Protein AF-A0A924BVQ0-F1 (afdb_monomer_lite)

Secondary structure (DSSP, 8-state):
--PPPSB-TTT--BGGG----SHHHHHHHHHHHHHHHHHHHHHHHHH---HHHHHHHHHHHHHHHHHHHHHHHHHHHHHHHHHHT--------

Structure (mmCIF, N/CA/C/O backbone):
data_AF-A0A924BVQ0-F1
#
_entry.id   AF-A0A924BVQ0-F1
#
loop_
_atom_site.group_PDB
_atom_site.id
_atom_site.type_symbol
_atom_site.label_atom_id
_atom_site.label_alt_id
_atom_site.label_comp_id
_atom_site.label_asym_id
_atom_site.label_entity_id
_atom_site.label_seq_id
_atom_site.pdbx_PDB_ins_code
_atom_site.Cartn_x
_atom_site.Cartn_y
_atom_site.Cartn_z
_atom_site.occupancy
_atom_site.B_iso_or_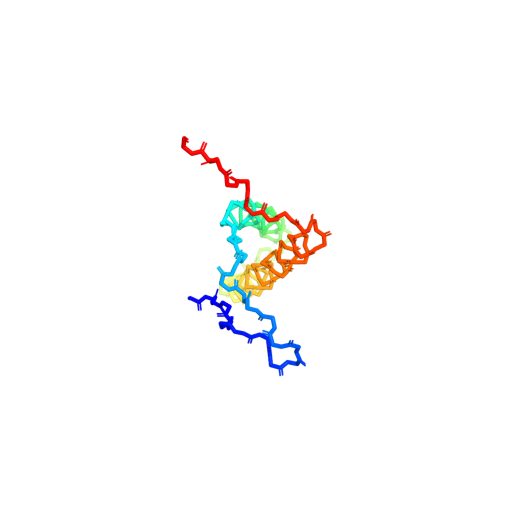equiv
_atom_site.auth_seq_id
_atom_site.auth_comp_id
_atom_site.auth_asym_id
_atom_site.auth_atom_id
_atom_site.pdbx_PDB_model_num
ATOM 1 N N . MET A 1 1 ? -11.180 6.061 0.078 1.00 44.62 1 MET A N 1
ATOM 2 C CA . MET A 1 1 ? -11.938 5.902 1.337 1.00 44.62 1 MET A CA 1
ATOM 3 C C . MET A 1 1 ? -12.083 4.414 1.607 1.00 44.62 1 MET A C 1
ATOM 5 O O . MET A 1 1 ? -12.836 3.754 0.907 1.00 44.62 1 MET A O 1
ATOM 9 N N . ILE A 1 2 ? -11.263 3.864 2.506 1.00 58.22 2 ILE A N 1
ATOM 10 C CA . ILE A 1 2 ? -11.286 2.444 2.889 1.00 58.22 2 ILE A CA 1
ATOM 11 C C . ILE A 1 2 ? -11.783 2.424 4.333 1.00 58.22 2 ILE A C 1
ATOM 13 O O . ILE A 1 2 ? -10.992 2.594 5.268 1.00 58.22 2 ILE A O 1
ATOM 17 N N . ASP A 1 3 ? -13.10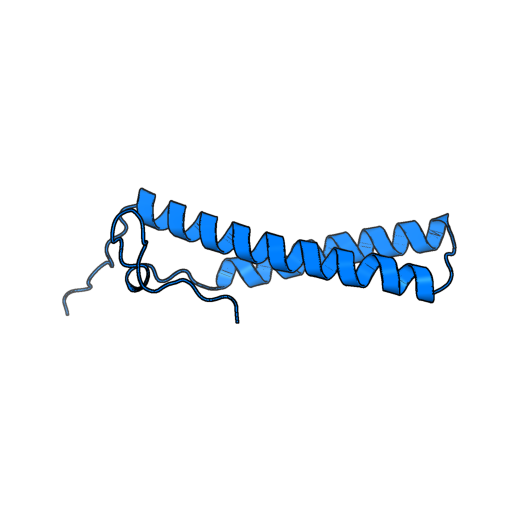0 2.359 4.478 1.00 61.06 3 ASP A N 1
ATOM 18 C CA . ASP A 1 3 ? -13.770 2.432 5.772 1.00 61.06 3 ASP A CA 1
ATOM 19 C C . ASP A 1 3 ? -14.162 1.042 6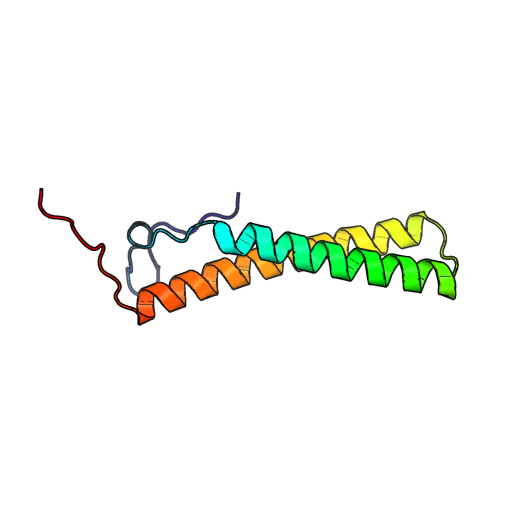.268 1.00 61.06 3 ASP A C 1
ATOM 21 O O . ASP A 1 3 ? -14.313 0.101 5.478 1.00 61.06 3 ASP A O 1
ATOM 25 N N . PHE A 1 4 ? -14.289 0.906 7.583 1.00 67.56 4 PHE A N 1
ATOM 26 C CA . PHE A 1 4 ? -14.797 -0.323 8.171 1.00 67.56 4 PHE A CA 1
ATOM 27 C C . PHE A 1 4 ? -16.322 -0.350 8.053 1.00 67.56 4 PHE A C 1
ATOM 29 O O . PHE A 1 4 ? -16.995 0.678 8.051 1.00 67.56 4 PHE A O 1
ATOM 36 N N . ALA A 1 5 ? -16.895 -1.549 7.953 1.00 73.31 5 ALA A N 1
ATOM 37 C CA . ALA A 1 5 ? -18.329 -1.684 8.179 1.00 73.31 5 ALA A CA 1
ATOM 38 C C . ALA A 1 5 ? -18.641 -1.275 9.627 1.00 73.31 5 ALA A C 1
ATOM 40 O O . ALA A 1 5 ? -17.800 -1.444 10.500 1.00 73.31 5 ALA A O 1
ATOM 41 N N . SER A 1 6 ? -19.848 -0.787 9.906 1.00 72.88 6 SER A N 1
ATOM 42 C CA . SER A 1 6 ? -20.235 -0.417 11.274 1.00 72.88 6 SER A CA 1
ATOM 43 C C . SER A 1 6 ? -20.290 -1.623 12.216 1.00 72.88 6 SER A C 1
ATOM 45 O O . SER A 1 6 ? -19.929 -1.514 13.382 1.00 72.88 6 SER A O 1
ATOM 47 N N . LYS A 1 7 ? -20.711 -2.794 11.718 1.00 77.12 7 LYS A N 1
ATOM 48 C CA . LYS A 1 7 ? -20.852 -4.017 12.522 1.00 77.12 7 LYS A CA 1
ATOM 49 C C . LYS A 1 7 ? -20.354 -5.253 11.790 1.00 77.12 7 LYS A C 1
ATOM 51 O O . LYS A 1 7 ? -20.524 -5.394 10.575 1.00 77.12 7 LYS A O 1
ATOM 56 N N . CYS A 1 8 ? -19.784 -6.187 12.542 1.00 79.50 8 CYS A N 1
ATOM 57 C CA . CYS A 1 8 ? -19.435 -7.504 12.038 1.00 79.50 8 CYS A CA 1
ATOM 58 C C . CYS A 1 8 ? -20.705 -8.308 11.746 1.00 79.50 8 CYS A C 1
ATOM 60 O O . CYS A 1 8 ? -21.547 -8.506 12.619 1.00 79.50 8 CYS A O 1
ATOM 62 N N . ARG A 1 9 ? -20.821 -8.831 10.523 1.00 72.94 9 ARG A N 1
ATOM 63 C CA . ARG A 1 9 ? -21.993 -9.605 10.086 1.00 72.94 9 ARG A CA 1
ATOM 64 C C . ARG A 1 9 ? -22.085 -10.994 10.735 1.00 72.94 9 ARG A C 1
ATOM 66 O O . ARG A 1 9 ? -23.171 -11.549 10.795 1.00 72.94 9 ARG A O 1
ATOM 73 N N . ALA A 1 10 ? -20.962 -11.541 11.207 1.00 78.12 10 ALA A N 1
ATOM 74 C CA . ALA A 1 10 ? -20.894 -12.888 11.779 1.00 78.12 10 ALA A CA 1
ATOM 75 C C . ALA A 1 10 ? -21.129 -12.923 13.299 1.00 78.12 10 ALA A C 1
ATOM 77 O O . ALA A 1 10 ? -21.767 -13.845 13.791 1.00 78.12 10 ALA A O 1
ATOM 78 N N . CYS A 1 11 ? -20.625 -11.932 14.043 1.00 76.94 11 CYS A N 1
ATOM 79 C CA . CYS A 1 11 ? -20.701 -11.910 15.511 1.00 76.94 11 CYS A CA 1
ATOM 80 C C . CYS A 1 11 ? -21.389 -10.665 16.094 1.00 76.94 11 CYS A C 1
ATOM 82 O O . CYS A 1 11 ? -21.527 -10.568 17.307 1.00 76.94 11 CYS A O 1
ATOM 84 N N . GLY A 1 12 ? -21.806 -9.703 15.264 1.00 71.88 12 GLY A N 1
ATOM 85 C CA . GLY A 1 12 ? -22.477 -8.481 15.721 1.00 71.88 12 GLY A CA 1
ATOM 86 C C . GLY A 1 12 ? -21.567 -7.452 16.399 1.00 71.88 12 GLY A C 1
ATOM 87 O O . GLY A 1 12 ? -22.077 -6.454 16.901 1.00 71.88 12 GLY A O 1
ATOM 88 N N . LEU A 1 13 ? -20.246 -7.670 16.405 1.00 74.75 13 LEU A N 1
ATOM 89 C CA . LEU A 1 13 ? -19.267 -6.766 17.014 1.00 74.75 13 LEU A CA 1
ATOM 90 C C . LEU A 1 13 ? -19.326 -5.375 16.367 1.00 74.75 13 LEU A C 1
ATOM 92 O O . LEU A 1 13 ? -19.241 -5.267 15.142 1.00 74.75 13 LEU A O 1
ATOM 96 N N . ASP A 1 14 ? -19.473 -4.334 17.184 1.00 75.81 14 ASP A N 1
ATOM 97 C CA . ASP A 1 14 ? -19.529 -2.947 16.726 1.00 75.81 14 ASP A CA 1
ATOM 98 C C . ASP A 1 14 ? -18.112 -2.395 16.540 1.00 75.81 14 ASP A C 1
ATOM 100 O O . ASP A 1 14 ? -17.342 -2.285 17.493 1.00 75.81 14 ASP A O 1
ATOM 104 N N . PHE A 1 15 ? -17.753 -2.080 15.296 1.00 72.19 15 PHE A N 1
ATOM 105 C CA . PHE A 1 15 ? -16.417 -1.598 14.959 1.00 72.19 15 PHE A CA 1
ATOM 106 C C . PHE A 1 15 ? -16.220 -0.113 15.293 1.00 72.19 15 PHE A C 1
ATOM 108 O O . PHE A 1 15 ? -15.080 0.339 15.343 1.00 72.19 15 PHE A O 1
ATOM 115 N N . SER A 1 16 ? -17.298 0.629 15.584 1.00 69.69 16 SER A N 1
ATOM 116 C CA . SER A 1 16 ? -17.223 2.043 15.988 1.00 69.69 16 SER A CA 1
ATOM 117 C C . SER A 1 16 ? -16.581 2.257 17.363 1.00 69.69 16 SER A C 1
ATOM 119 O O . SER A 1 16 ? -16.122 3.356 17.658 1.00 69.69 16 SER A O 1
ATOM 121 N N . GLN A 1 17 ? -16.513 1.207 18.188 1.00 65.44 17 GLN A N 1
ATOM 122 C CA . GLN A 1 17 ? -15.876 1.240 19.508 1.00 65.44 17 GLN A CA 1
ATOM 123 C C . GLN A 1 17 ? -14.344 1.200 19.428 1.00 65.44 17 GLN A C 1
ATOM 125 O O . GLN A 1 17 ? -13.668 1.496 20.408 1.00 65.44 17 GLN A O 1
ATOM 130 N N . PHE A 1 18 ? -13.789 0.834 18.270 1.00 65.88 18 PHE A N 1
ATOM 131 C CA . PHE A 1 18 ? -12.352 0.717 18.065 1.00 65.88 18 PHE A CA 1
ATOM 132 C C . PHE A 1 18 ? -11.849 1.929 17.282 1.00 65.88 18 PHE A C 1
ATOM 134 O O . PHE A 1 18 ? -11.986 2.000 16.059 1.00 65.88 18 PHE A O 1
ATOM 141 N N . ASN A 1 19 ? -11.234 2.884 17.979 1.00 65.06 19 ASN A N 1
ATOM 142 C CA . ASN A 1 19 ? -10.597 4.029 17.338 1.00 65.06 19 ASN A CA 1
ATOM 143 C C . ASN A 1 19 ? -9.214 3.630 16.795 1.00 65.06 19 ASN A C 1
ATOM 145 O O . ASN A 1 19 ? -8.176 3.841 17.423 1.00 65.06 19 ASN A O 1
ATOM 149 N N . VAL A 1 20 ? -9.205 2.980 15.630 1.00 65.75 20 VAL A N 1
ATOM 150 C CA . VAL A 1 20 ? -7.975 2.589 14.935 1.00 65.75 20 VAL A CA 1
ATOM 151 C C . VAL A 1 20 ? -7.345 3.836 14.313 1.00 65.75 20 VAL A C 1
ATOM 153 O O . VAL A 1 20 ? -7.724 4.249 13.220 1.00 65.75 20 VAL A O 1
ATOM 156 N N . GLY A 1 21 ? -6.391 4.447 15.016 1.00 64.94 21 GLY A N 1
ATOM 157 C CA . GLY A 1 21 ? -5.691 5.637 14.530 1.00 64.94 21 GLY A CA 1
ATOM 158 C C . GLY A 1 21 ? -4.902 5.394 13.234 1.00 64.94 21 GLY A C 1
ATOM 159 O O . GLY A 1 21 ? -4.360 4.312 13.008 1.00 64.94 21 GLY A O 1
ATOM 160 N N . ASP A 1 22 ? -4.768 6.431 12.403 1.00 70.56 22 ASP A N 1
ATOM 161 C CA . ASP A 1 22 ? -4.041 6.379 11.121 1.00 70.56 22 ASP A CA 1
ATOM 162 C C . ASP A 1 22 ? -2.503 6.445 11.259 1.00 70.56 22 ASP A C 1
ATOM 164 O O . ASP A 1 22 ? -1.780 6.435 10.262 1.00 70.56 22 ASP A O 1
ATOM 168 N N . GLY A 1 23 ? -1.966 6.484 12.485 1.00 73.88 23 GLY A N 1
ATOM 169 C CA . GLY A 1 23 ? -0.522 6.600 12.741 1.00 73.88 23 GLY A CA 1
ATOM 170 C C . GLY A 1 23 ? 0.334 5.552 12.006 1.00 73.88 23 GLY A C 1
ATOM 171 O O . GLY A 1 23 ? 1.295 5.918 11.325 1.00 73.88 23 GLY A O 1
ATOM 172 N N . PRO A 1 24 ? -0.019 4.254 12.050 1.00 78.69 24 PRO A N 1
ATOM 173 C CA . PRO A 1 24 ? 0.731 3.210 11.348 1.00 78.69 24 PRO A CA 1
ATOM 174 C C . PRO A 1 24 ? 0.614 3.280 9.822 1.00 78.69 24 PRO A C 1
ATOM 176 O O . PRO A 1 24 ? 1.507 2.807 9.122 1.00 78.69 24 PRO A O 1
ATOM 179 N N . ALA A 1 25 ? -0.452 3.885 9.289 1.00 82.31 25 ALA A N 1
ATOM 180 C CA . ALA A 1 25 ? -0.647 4.012 7.848 1.00 82.31 25 ALA A CA 1
ATOM 181 C C . ALA A 1 25 ? 0.414 4.923 7.213 1.00 82.31 25 ALA A C 1
ATOM 183 O O . ALA A 1 25 ? 0.951 4.582 6.161 1.00 82.31 25 ALA A O 1
ATOM 184 N N . ALA A 1 26 ? 0.763 6.034 7.871 1.00 83.50 26 ALA A N 1
ATOM 185 C CA . ALA A 1 26 ? 1.794 6.955 7.393 1.00 83.50 26 ALA A CA 1
ATOM 186 C C . ALA A 1 26 ? 3.194 6.315 7.382 1.00 83.50 26 ALA A C 1
ATOM 188 O O . ALA A 1 26 ? 3.944 6.464 6.420 1.00 83.50 26 ALA A O 1
ATOM 189 N N . PHE A 1 27 ? 3.545 5.552 8.421 1.00 86.50 27 PHE A N 1
ATOM 190 C CA . PHE A 1 27 ? 4.819 4.825 8.452 1.00 86.50 27 PHE A CA 1
ATOM 191 C C . PHE A 1 27 ? 4.884 3.739 7.381 1.00 86.50 27 PHE A C 1
ATOM 193 O O . PHE A 1 27 ? 5.903 3.589 6.708 1.00 86.50 27 PHE A O 1
ATOM 200 N N . LEU A 1 28 ? 3.788 3.005 7.191 1.00 87.56 28 LEU A N 1
ATOM 201 C CA . LEU A 1 28 ? 3.716 1.954 6.189 1.00 87.56 28 LEU A CA 1
ATOM 202 C C . LEU A 1 28 ? 3.927 2.500 4.773 1.00 87.56 28 LEU A C 1
ATOM 204 O O . LEU A 1 28 ? 4.707 1.933 4.011 1.00 87.56 28 LEU A O 1
ATOM 208 N N . THR A 1 29 ? 3.262 3.602 4.417 1.00 88.56 29 THR A N 1
ATOM 209 C CA . THR A 1 29 ? 3.397 4.197 3.081 1.00 88.56 29 THR A CA 1
ATOM 210 C C . THR A 1 29 ? 4.798 4.749 2.838 1.00 88.56 29 THR A C 1
ATOM 212 O O . THR A 1 29 ? 5.325 4.563 1.742 1.00 88.56 29 THR A O 1
ATOM 215 N N . LEU A 1 30 ? 5.438 5.348 3.849 1.00 91.19 30 LEU A N 1
ATOM 216 C CA . LEU A 1 30 ? 6.827 5.808 3.755 1.00 91.19 30 LEU A CA 1
ATOM 217 C C . LEU A 1 30 ? 7.807 4.652 3.525 1.00 91.19 30 LEU A C 1
ATOM 219 O O . LEU A 1 30 ? 8.665 4.745 2.648 1.00 91.19 30 LEU A O 1
ATOM 223 N N . ILE A 1 31 ? 7.662 3.550 4.267 1.00 92.06 31 ILE A N 1
ATOM 224 C CA . ILE A 1 31 ? 8.518 2.365 4.110 1.00 92.06 31 ILE A CA 1
ATOM 225 C C . ILE A 1 31 ? 8.331 1.7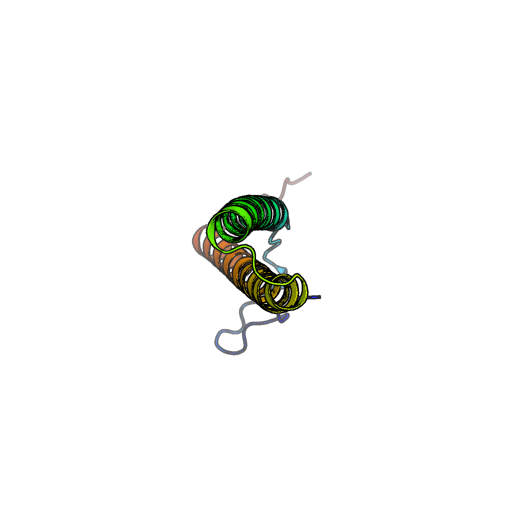51 2.720 1.00 92.06 31 ILE A C 1
ATOM 227 O O . ILE A 1 31 ? 9.316 1.486 2.032 1.00 92.06 31 ILE A O 1
ATOM 231 N N . ILE A 1 32 ? 7.082 1.564 2.279 1.00 92.25 32 ILE A N 1
ATOM 232 C CA . ILE A 1 32 ? 6.779 1.028 0.943 1.00 92.25 32 ILE A CA 1
ATOM 233 C C . ILE A 1 32 ? 7.380 1.927 -0.140 1.00 92.25 32 ILE A C 1
ATOM 235 O O . ILE A 1 32 ? 8.025 1.425 -1.059 1.00 92.25 32 ILE A O 1
ATOM 239 N N . GLY A 1 33 ? 7.210 3.247 -0.019 1.00 92.12 33 GLY A N 1
ATOM 240 C CA . GLY A 1 33 ? 7.769 4.213 -0.960 1.00 92.12 33 GLY A CA 1
ATOM 241 C C . GLY A 1 33 ? 9.293 4.130 -1.043 1.00 92.12 33 GLY A C 1
ATOM 242 O O . GLY A 1 33 ? 9.835 4.034 -2.140 1.00 92.12 33 GLY A O 1
ATOM 243 N N . ALA A 1 34 ? 9.985 4.089 0.099 1.00 93.44 34 ALA A N 1
ATOM 244 C CA . ALA A 1 34 ? 11.442 3.969 0.136 1.00 93.44 34 ALA A CA 1
ATOM 245 C C . ALA A 1 34 ? 11.934 2.678 -0.538 1.00 93.44 34 ALA A C 1
ATOM 247 O O . ALA A 1 34 ? 12.847 2.715 -1.361 1.00 93.44 34 ALA A O 1
ATOM 248 N N . VAL A 1 35 ? 11.293 1.544 -0.238 1.00 94.00 35 VAL A N 1
ATOM 249 C CA . VAL A 1 35 ? 11.634 0.244 -0.835 1.00 94.00 35 VAL A CA 1
ATOM 250 C C . VAL A 1 35 ? 11.422 0.258 -2.349 1.00 94.00 35 VAL A C 1
ATOM 252 O O . VAL A 1 35 ? 12.294 -0.189 -3.093 1.00 94.00 35 VAL A O 1
ATOM 255 N N . ILE A 1 36 ? 10.297 0.807 -2.816 1.00 92.56 36 ILE A N 1
ATOM 256 C CA . ILE A 1 36 ? 9.994 0.902 -4.247 1.00 92.56 36 ILE A CA 1
ATOM 257 C C . ILE A 1 36 ? 10.986 1.804 -4.976 1.00 92.56 36 ILE A C 1
ATOM 259 O O . ILE A 1 36 ? 11.448 1.422 -6.044 1.00 92.56 36 ILE A O 1
ATOM 263 N N .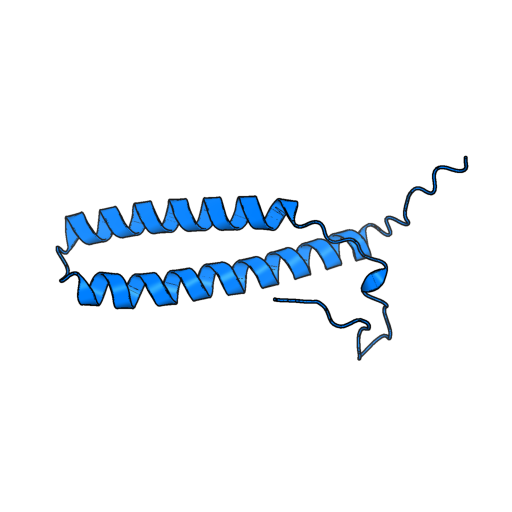 VAL A 1 37 ? 11.365 2.952 -4.410 1.00 91.94 37 VAL A N 1
ATOM 264 C CA . VAL A 1 37 ? 12.348 3.850 -5.038 1.00 91.94 37 VAL A CA 1
ATOM 265 C C . VAL A 1 37 ? 13.713 3.174 -5.167 1.00 91.94 37 VAL A C 1
ATOM 267 O O . VAL A 1 37 ? 14.327 3.244 -6.229 1.00 91.94 37 VAL A O 1
ATOM 270 N N . ILE A 1 38 ? 14.176 2.478 -4.123 1.00 92.81 38 ILE A N 1
ATOM 271 C CA . ILE A 1 38 ? 15.448 1.742 -4.171 1.00 92.81 38 ILE A CA 1
ATOM 272 C C . ILE A 1 38 ? 15.396 0.670 -5.265 1.00 92.81 38 ILE A C 1
ATOM 274 O O . ILE A 1 38 ? 16.306 0.583 -6.088 1.00 92.81 38 ILE A O 1
ATOM 278 N N . LEU A 1 39 ? 14.321 -0.120 -5.312 1.00 89.50 39 LEU A N 1
ATOM 279 C CA . LEU A 1 39 ? 14.155 -1.150 -6.335 1.00 89.50 39 LEU A CA 1
ATOM 280 C C . LEU A 1 39 ? 14.052 -0.554 -7.748 1.00 89.50 39 LEU A C 1
ATOM 282 O O . LEU A 1 39 ? 14.651 -1.095 -8.675 1.00 89.50 39 LEU A O 1
ATOM 286 N N . ALA A 1 40 ? 13.344 0.563 -7.912 1.00 87.56 40 ALA A N 1
ATOM 287 C CA . ALA A 1 40 ? 13.215 1.264 -9.183 1.00 87.56 40 ALA A CA 1
ATOM 288 C C . ALA A 1 40 ? 14.576 1.729 -9.704 1.00 87.56 40 ALA A C 1
ATOM 290 O O . ALA A 1 40 ? 14.898 1.461 -10.858 1.00 87.56 40 ALA A O 1
ATOM 291 N N . LEU A 1 41 ? 15.408 2.326 -8.846 1.00 88.69 41 LEU A N 1
ATOM 292 C CA . LEU A 1 41 ? 16.762 2.762 -9.202 1.00 88.69 41 LEU A CA 1
ATOM 293 C C . LEU A 1 41 ? 17.683 1.594 -9.574 1.00 88.69 41 LEU A C 1
ATOM 295 O O . LEU A 1 41 ? 18.459 1.700 -10.525 1.00 88.69 41 LEU A O 1
ATOM 299 N N . VAL A 1 42 ? 17.594 0.471 -8.854 1.00 88.50 42 VAL A N 1
ATOM 300 C CA . VAL A 1 42 ? 18.381 -0.735 -9.156 1.00 88.50 42 VAL A CA 1
ATOM 301 C C . VAL A 1 42 ? 17.975 -1.325 -10.507 1.00 88.50 42 VAL A C 1
ATOM 303 O O . VAL A 1 42 ? 18.839 -1.650 -11.320 1.00 88.50 42 VAL A O 1
ATOM 306 N N . VAL A 1 43 ? 16.669 -1.437 -10.770 1.00 86.44 43 VAL A N 1
ATOM 307 C CA . VAL A 1 43 ? 16.149 -1.947 -12.048 1.00 86.44 43 VAL A CA 1
ATOM 308 C C . VAL A 1 43 ? 16.514 -1.017 -13.203 1.00 86.44 43 VAL A C 1
ATOM 310 O O . VAL A 1 43 ? 16.914 -1.499 -14.261 1.00 86.44 43 VAL A O 1
ATOM 313 N N . ASP A 1 44 ? 16.419 0.297 -12.998 1.00 85.81 44 ASP A N 1
ATOM 314 C CA . ASP A 1 44 ? 16.780 1.297 -14.004 1.00 85.81 44 ASP A CA 1
ATOM 315 C C . ASP A 1 44 ? 18.266 1.208 -14.378 1.00 85.81 44 ASP A C 1
ATOM 317 O O . ASP A 1 44 ? 18.616 1.114 -15.555 1.00 85.81 44 ASP A O 1
ATOM 321 N N . SER A 1 45 ? 19.131 1.099 -13.364 1.00 85.50 45 SER A N 1
ATOM 322 C CA . SER A 1 45 ? 20.583 0.981 -13.540 1.00 85.50 45 SER A CA 1
ATOM 323 C C . SER A 1 45 ? 21.005 -0.325 -14.225 1.00 85.50 45 SER A C 1
ATOM 325 O O . SER A 1 45 ? 21.994 -0.339 -14.954 1.00 85.50 45 SER A O 1
ATOM 327 N N . ALA A 1 46 ? 20.283 -1.426 -13.989 1.00 84.19 46 ALA A N 1
ATOM 328 C CA . ALA A 1 46 ? 20.643 -2.749 -14.502 1.00 84.19 46 ALA A CA 1
ATOM 329 C C . ALA A 1 46 ? 20.072 -3.055 -15.897 1.00 84.19 46 ALA A C 1
ATOM 331 O O . ALA A 1 46 ? 20.734 -3.725 -16.687 1.00 84.19 46 ALA A O 1
ATOM 332 N N . PHE A 1 47 ? 18.853 -2.599 -16.202 1.00 78.31 47 PHE A N 1
ATOM 333 C CA . PHE A 1 47 ? 18.121 -3.030 -17.399 1.00 78.31 47 PHE A CA 1
ATOM 334 C C . PHE A 1 47 ? 17.801 -1.906 -18.390 1.00 78.31 47 PHE A C 1
ATOM 336 O O . PHE A 1 47 ? 17.332 -2.221 -19.482 1.00 78.31 47 PHE A O 1
ATOM 343 N N . GLN A 1 48 ? 18.022 -0.630 -18.034 1.00 75.31 48 GLN A N 1
ATOM 344 C CA . GLN A 1 48 ? 17.662 0.545 -18.849 1.00 75.31 48 GLN A CA 1
ATOM 345 C C . GLN A 1 48 ? 16.301 0.394 -19.568 1.00 75.31 48 GLN A C 1
ATOM 347 O O . GLN A 1 48 ? 16.216 0.547 -20.792 1.00 75.31 48 GLN A O 1
ATOM 352 N N . PRO A 1 49 ? 15.225 0.011 -18.852 1.00 76.69 49 PRO A N 1
ATOM 353 C CA . PRO A 1 49 ? 13.954 -0.257 -19.496 1.00 76.69 49 PRO A CA 1
ATOM 354 C C . PRO A 1 49 ? 13.345 1.042 -20.050 1.00 76.69 49 PRO A C 1
ATOM 356 O O . PRO A 1 49 ? 13.490 2.109 -19.451 1.00 76.69 49 PRO A O 1
ATOM 359 N N . PRO A 1 50 ? 12.596 0.979 -21.164 1.00 83.94 50 PRO A N 1
ATOM 360 C CA . PRO A 1 50 ? 11.853 2.133 -21.651 1.00 83.94 50 PRO A CA 1
ATOM 361 C C . PRO A 1 50 ? 10.876 2.646 -20.578 1.00 83.94 50 PRO A C 1
ATOM 363 O O . PRO A 1 50 ? 10.189 1.862 -19.918 1.00 83.94 50 PRO A O 1
ATOM 366 N N . ILE A 1 51 ? 10.771 3.975 -20.448 1.00 82.81 51 ILE A N 1
ATOM 367 C CA . ILE A 1 51 ? 10.000 4.676 -19.398 1.00 82.81 51 ILE A CA 1
ATOM 368 C C . ILE A 1 51 ? 8.554 4.170 -19.265 1.00 82.81 51 ILE A C 1
ATOM 370 O O . ILE A 1 51 ? 8.024 4.081 -18.160 1.00 82.81 51 ILE A O 1
ATOM 374 N N . TRP A 1 52 ? 7.919 3.778 -20.372 1.00 85.88 52 TRP A N 1
ATOM 375 C CA . TRP A 1 52 ? 6.559 3.232 -20.367 1.00 85.88 52 TRP A CA 1
ATOM 376 C C . TRP A 1 52 ? 6.441 1.901 -19.618 1.00 85.88 52 TRP A C 1
ATOM 378 O O . TRP A 1 52 ? 5.479 1.703 -18.882 1.00 85.88 52 TRP A O 1
ATOM 388 N N . VAL A 1 53 ? 7.424 1.008 -19.764 1.00 88.25 53 VAL A N 1
ATOM 389 C CA . VAL A 1 53 ? 7.456 -0.275 -19.041 1.00 88.25 53 VAL A CA 1
ATOM 390 C C . VAL A 1 53 ? 7.715 -0.028 -17.561 1.00 88.25 53 VAL A C 1
ATOM 392 O O . VAL A 1 53 ? 7.068 -0.642 -16.716 1.00 88.25 53 VAL A O 1
ATOM 395 N N . HIS A 1 54 ? 8.601 0.919 -17.249 1.00 85.12 54 HIS A N 1
ATOM 396 C CA . HIS A 1 54 ? 8.863 1.344 -15.879 1.00 85.12 54 HIS A CA 1
ATOM 397 C C . HIS A 1 54 ? 7.563 1.843 -15.218 1.00 85.12 54 HIS A C 1
ATOM 399 O O . HIS A 1 54 ? 7.139 1.313 -14.193 1.00 85.12 54 HIS A O 1
ATOM 405 N N . ALA A 1 55 ? 6.851 2.781 -15.848 1.00 86.31 55 ALA A N 1
ATOM 406 C CA . ALA A 1 55 ? 5.584 3.296 -15.329 1.00 86.31 55 ALA A CA 1
ATOM 407 C C . ALA A 1 55 ? 4.516 2.196 -15.182 1.00 86.31 55 ALA A C 1
ATOM 409 O O . ALA A 1 55 ? 3.876 2.094 -14.135 1.00 86.31 55 ALA A O 1
ATOM 410 N N . LEU A 1 56 ? 4.351 1.338 -16.195 1.00 91.56 56 LEU A N 1
ATOM 411 C CA . LEU A 1 56 ? 3.351 0.269 -16.177 1.00 91.56 56 LEU A CA 1
ATOM 412 C C . LEU A 1 56 ? 3.658 -0.819 -15.141 1.00 91.56 56 LEU A C 1
ATOM 414 O O . LEU A 1 56 ? 2.733 -1.471 -14.678 1.00 91.56 56 LEU A O 1
ATOM 418 N N . LEU A 1 57 ? 4.919 -1.025 -14.760 1.00 89.62 57 LEU A N 1
ATOM 419 C CA . LEU A 1 57 ? 5.293 -1.981 -13.720 1.00 89.62 57 LEU A CA 1
ATOM 420 C C . LEU A 1 57 ? 5.119 -1.374 -12.321 1.00 89.62 57 LEU A C 1
ATOM 422 O O . LEU A 1 57 ? 4.446 -1.954 -11.469 1.00 89.62 57 LEU A O 1
ATOM 426 N N . TRP A 1 58 ? 5.701 -0.197 -12.078 1.00 89.50 58 TRP A N 1
ATOM 427 C CA . TRP A 1 58 ? 5.757 0.384 -10.735 1.00 89.50 58 TRP A CA 1
ATOM 428 C C . TRP A 1 58 ? 4.429 0.962 -10.266 1.00 89.50 58 TRP A C 1
ATOM 430 O O . TRP A 1 58 ? 4.121 0.849 -9.082 1.00 89.50 58 TRP A O 1
ATOM 440 N N . VAL A 1 59 ? 3.618 1.550 -11.151 1.00 90.56 59 VAL A N 1
ATOM 441 C CA . VAL A 1 59 ? 2.315 2.125 -10.772 1.00 90.56 59 VAL A CA 1
ATOM 442 C C . VAL A 1 59 ? 1.370 1.068 -10.184 1.00 90.56 59 VAL A C 1
ATOM 444 O O . VAL A 1 59 ? 0.936 1.247 -9.041 1.00 90.56 59 VAL A O 1
ATOM 447 N N . PRO A 1 60 ? 1.054 -0.046 -10.875 1.00 92.69 60 PRO A N 1
ATOM 448 C CA . PRO A 1 60 ? 0.183 -1.064 -10.301 1.00 92.69 60 PRO A CA 1
ATOM 449 C C . PRO A 1 60 ? 0.837 -1.773 -9.117 1.00 92.69 60 PRO A C 1
ATOM 451 O O . PRO A 1 60 ? 0.148 -2.048 -8.137 1.00 92.69 60 PRO A O 1
ATOM 454 N N . LEU A 1 61 ? 2.152 -2.018 -9.152 1.00 92.31 61 LEU A N 1
ATOM 455 C CA . LEU A 1 61 ? 2.863 -2.641 -8.035 1.00 92.31 61 LEU A CA 1
ATOM 456 C C . LEU A 1 61 ? 2.737 -1.799 -6.756 1.00 92.31 61 LEU A C 1
ATOM 458 O O . LEU A 1 61 ? 2.338 -2.316 -5.712 1.00 92.31 61 LEU A O 1
ATOM 462 N N . THR A 1 62 ? 2.991 -0.492 -6.853 1.00 91.31 62 THR A N 1
ATOM 463 C CA . THR A 1 62 ? 2.840 0.456 -5.739 1.00 91.31 62 THR A CA 1
ATOM 464 C C . THR A 1 62 ? 1.399 0.499 -5.252 1.00 91.31 62 THR A C 1
ATOM 466 O O . THR A 1 62 ? 1.157 0.426 -4.048 1.00 91.31 62 THR A O 1
ATOM 469 N N . ALA A 1 63 ? 0.428 0.569 -6.169 1.00 91.56 63 ALA A N 1
ATOM 470 C CA . ALA A 1 63 ? -0.985 0.594 -5.810 1.00 91.56 63 ALA A CA 1
ATOM 471 C C . ALA A 1 63 ? -1.391 -0.660 -5.019 1.00 91.56 63 ALA A C 1
ATOM 473 O O . ALA A 1 63 ? -2.036 -0.548 -3.977 1.00 91.56 63 ALA A O 1
ATOM 474 N N . VAL A 1 64 ? -0.969 -1.847 -5.465 1.00 92.69 64 VAL A N 1
ATOM 475 C CA . VAL A 1 64 ? -1.256 -3.116 -4.781 1.00 92.69 64 VAL A CA 1
ATOM 476 C C . VAL A 1 64 ? -0.597 -3.165 -3.404 1.00 92.69 64 VAL A C 1
ATOM 478 O O . VAL A 1 64 ? -1.265 -3.511 -2.429 1.00 92.69 64 VAL A O 1
ATOM 481 N N . LEU A 1 65 ? 0.679 -2.781 -3.296 1.00 90.25 65 LEU A N 1
ATOM 482 C CA . LEU A 1 65 ? 1.408 -2.764 -2.025 1.00 90.25 65 LEU A CA 1
ATOM 483 C C . LEU A 1 65 ? 0.779 -1.805 -1.013 1.00 90.25 65 LEU A C 1
ATOM 485 O O . LEU A 1 65 ? 0.578 -2.182 0.140 1.00 90.25 65 LEU A O 1
ATOM 489 N N . VAL A 1 66 ? 0.415 -0.594 -1.437 1.00 89.56 66 VAL A N 1
ATOM 490 C CA . VAL A 1 66 ? -0.210 0.398 -0.556 1.00 89.56 66 VAL A CA 1
ATOM 491 C C . VAL A 1 66 ? -1.610 -0.050 -0.142 1.00 89.56 66 VAL A C 1
ATOM 493 O O . VAL A 1 66 ? -1.913 -0.061 1.047 1.00 89.56 66 VAL A O 1
ATOM 496 N N . ILE A 1 67 ? -2.466 -0.465 -1.079 1.00 88.75 67 ILE A N 1
ATOM 497 C CA . ILE A 1 67 ? -3.840 -0.885 -0.757 1.00 88.75 67 ILE A CA 1
ATOM 498 C C . ILE A 1 67 ? -3.830 -2.133 0.136 1.00 88.75 67 ILE A C 1
ATOM 500 O O . ILE A 1 67 ? -4.548 -2.182 1.138 1.00 88.75 67 ILE A O 1
ATOM 504 N N . GLY A 1 68 ? -3.008 -3.128 -0.204 1.00 87.50 68 GLY A N 1
ATOM 505 C CA . GLY A 1 68 ? -2.855 -4.353 0.577 1.00 87.50 68 GLY A CA 1
ATOM 506 C C . GLY A 1 68 ? -2.286 -4.077 1.965 1.00 87.50 68 GLY A C 1
ATOM 507 O O . GLY A 1 68 ? -2.842 -4.538 2.962 1.00 87.50 68 GLY A O 1
ATOM 508 N N . GLY A 1 69 ? -1.238 -3.255 2.037 1.00 86.06 69 GLY A N 1
ATOM 509 C CA . GLY A 1 69 ? -0.619 -2.839 3.287 1.00 86.06 69 GLY A CA 1
ATOM 510 C C . GLY A 1 69 ? -1.595 -2.095 4.196 1.00 86.06 69 GLY A C 1
ATOM 511 O O . GLY A 1 69 ? -1.756 -2.468 5.356 1.00 86.06 69 GLY A O 1
ATOM 512 N N . LEU A 1 70 ? -2.301 -1.088 3.674 1.00 85.62 70 LEU A N 1
ATOM 513 C CA . LEU A 1 70 ? -3.281 -0.321 4.447 1.00 85.62 70 LEU A CA 1
ATOM 514 C C . LEU A 1 70 ? -4.385 -1.222 5.007 1.00 85.62 70 LEU A C 1
ATOM 516 O O . LEU A 1 70 ? -4.772 -1.083 6.167 1.00 85.62 70 LEU A O 1
ATOM 520 N N . ARG A 1 71 ? -4.869 -2.178 4.205 1.00 84.12 71 ARG A N 1
ATOM 521 C CA . ARG A 1 71 ? -5.892 -3.139 4.631 1.00 84.12 71 ARG A CA 1
ATOM 522 C C . ARG A 1 71 ? -5.372 -4.079 5.723 1.00 84.12 71 ARG A C 1
ATOM 524 O O . ARG A 1 71 ? -6.088 -4.323 6.693 1.00 84.12 71 ARG A O 1
ATOM 531 N N . ALA A 1 72 ? -4.138 -4.565 5.594 1.00 84.19 72 ALA A N 1
ATOM 532 C CA . ALA A 1 72 ? -3.501 -5.432 6.582 1.00 84.19 72 ALA A CA 1
ATOM 533 C C . ALA A 1 72 ? -3.221 -4.696 7.901 1.00 84.19 72 ALA A C 1
ATOM 535 O O . ALA A 1 72 ? -3.570 -5.207 8.961 1.00 84.19 72 ALA A O 1
ATOM 536 N N . CYS A 1 73 ? -2.667 -3.481 7.850 1.00 82.38 73 CYS A N 1
ATOM 537 C CA . CYS A 1 73 ? -2.400 -2.673 9.041 1.00 82.38 73 CYS A CA 1
ATOM 538 C C . CYS A 1 73 ? -3.683 -2.336 9.800 1.00 82.38 73 CYS A C 1
ATOM 540 O O . CYS A 1 73 ? -3.743 -2.543 11.009 1.00 82.38 73 CYS A O 1
ATOM 542 N N . LYS A 1 74 ? -4.731 -1.888 9.098 1.00 78.31 74 LYS A N 1
ATOM 543 C CA . LYS A 1 74 ? -6.035 -1.623 9.716 1.00 78.31 74 LYS A CA 1
ATOM 544 C C . LYS A 1 74 ? -6.613 -2.876 10.387 1.00 78.31 74 LYS A C 1
ATOM 546 O O . LYS A 1 74 ? -7.062 -2.800 11.528 1.00 78.31 74 LYS A O 1
ATOM 551 N N . ALA A 1 75 ? -6.558 -4.033 9.724 1.00 81.44 75 ALA A N 1
ATOM 552 C CA . ALA A 1 75 ? -7.019 -5.296 10.306 1.00 81.44 75 ALA A CA 1
ATOM 553 C C . ALA A 1 75 ? -6.193 -5.712 11.534 1.00 81.44 75 ALA A C 1
ATOM 555 O O . ALA A 1 75 ? -6.750 -6.158 12.536 1.00 81.44 75 ALA A O 1
ATOM 556 N N . TRP A 1 76 ? -4.873 -5.545 11.468 1.00 82.00 76 TRP A N 1
ATOM 557 C CA . TRP A 1 76 ? -3.969 -5.908 12.551 1.00 82.00 76 TRP A CA 1
ATOM 558 C C . TRP A 1 76 ? -4.196 -5.051 13.797 1.00 82.00 76 TRP A C 1
ATOM 560 O O . TRP A 1 76 ? -4.291 -5.599 14.891 1.00 82.00 76 TRP A O 1
ATOM 570 N N . LEU A 1 77 ? -4.374 -3.737 13.627 1.00 79.94 77 LEU A N 1
ATOM 571 C CA . LEU A 1 77 ? -4.678 -2.819 14.728 1.00 79.94 77 LEU A CA 1
ATOM 572 C C . 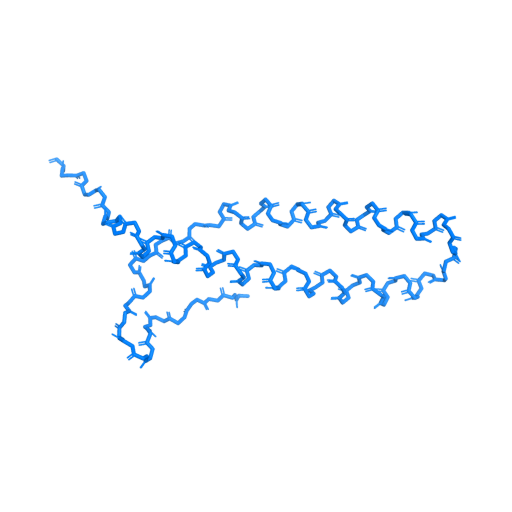LEU A 1 77 ? -6.022 -3.129 15.387 1.00 79.94 77 LEU A C 1
ATOM 574 O O . LEU A 1 77 ? -6.146 -3.130 16.609 1.00 79.94 77 LEU A O 1
ATOM 578 N N . LEU A 1 78 ? -7.026 -3.452 14.577 1.00 79.00 78 LEU A N 1
ATOM 579 C CA . LEU A 1 78 ? -8.331 -3.856 15.080 1.00 79.00 78 LEU A CA 1
ATOM 580 C C . LEU A 1 78 ? -8.243 -5.144 15.913 1.00 79.00 78 LEU A C 1
ATOM 582 O O . LEU A 1 78 ? -8.849 -5.248 16.976 1.00 79.00 78 LEU A O 1
ATOM 586 N N . ILE A 1 79 ? -7.441 -6.113 15.468 1.00 80.31 79 ILE A N 1
ATOM 587 C CA . ILE A 1 79 ? -7.184 -7.356 16.205 1.00 80.31 79 ILE A CA 1
ATOM 588 C C . ILE A 1 79 ? -6.371 -7.103 17.475 1.00 80.31 79 ILE A C 1
ATOM 590 O O . ILE A 1 79 ? -6.632 -7.746 18.494 1.00 80.31 79 ILE A O 1
ATOM 594 N N . SER A 1 80 ? -5.394 -6.194 17.439 1.00 79.31 80 SER A N 1
ATOM 595 C CA . SER A 1 80 ? -4.622 -5.846 18.630 1.00 79.31 80 SER A CA 1
ATOM 596 C C . SER A 1 80 ? -5.498 -5.177 19.681 1.00 79.31 80 SER A C 1
ATOM 598 O O . SER A 1 80 ? -5.400 -5.551 20.845 1.00 79.31 80 SER A O 1
ATOM 600 N N . GLU A 1 81 ? -6.400 -4.282 19.275 1.00 77.62 81 GLU A N 1
ATOM 601 C CA . GLU A 1 81 ? -7.313 -3.596 20.192 1.00 77.62 81 GLU A CA 1
ATOM 602 C C . GLU A 1 81 ? -8.370 -4.554 20.755 1.00 77.62 81 GLU A C 1
ATOM 604 O O . GLU A 1 81 ? -8.583 -4.610 21.967 1.00 77.62 81 GLU A O 1
ATOM 609 N N . TYR A 1 82 ? -8.936 -5.419 19.902 1.00 77.38 82 TYR A N 1
ATOM 610 C CA . TYR A 1 82 ? -9.849 -6.485 20.323 1.00 77.38 82 TYR A CA 1
ATOM 611 C C . TYR A 1 82 ? -9.200 -7.442 21.332 1.00 77.38 82 TYR A C 1
ATOM 613 O O . TYR A 1 82 ? -9.816 -7.815 22.325 1.00 77.38 82 TYR A O 1
ATOM 621 N N . ARG A 1 83 ? -7.938 -7.837 21.107 1.00 75.50 83 ARG A N 1
ATOM 622 C CA . ARG A 1 83 ? -7.203 -8.722 22.025 1.00 75.50 83 ARG A CA 1
ATOM 623 C C . ARG A 1 83 ? -6.801 -8.011 23.313 1.00 75.50 83 ARG A C 1
ATOM 625 O O . ARG A 1 83 ? -6.700 -8.661 24.351 1.00 75.50 83 ARG A O 1
ATOM 632 N N . ARG A 1 84 ? -6.513 -6.710 23.245 1.00 71.44 84 ARG A N 1
ATOM 633 C CA . ARG A 1 84 ? -6.092 -5.935 24.410 1.00 71.44 84 ARG A CA 1
ATOM 634 C C . ARG A 1 84 ? -7.264 -5.605 25.331 1.00 71.44 84 ARG A C 1
ATOM 636 O O . ARG A 1 84 ? -6.996 -5.264 26.479 1.00 71.44 84 ARG A O 1
ATOM 643 N N . SER A 1 85 ? -8.517 -5.735 24.870 1.00 63.28 85 SER A N 1
ATOM 644 C CA . SER A 1 85 ? -9.717 -5.314 25.611 1.00 63.28 85 SER A CA 1
ATOM 645 C C . SER A 1 85 ? -9.498 -3.955 26.272 1.00 63.28 85 SER A C 1
ATOM 647 O O . SER A 1 85 ? -9.853 -3.750 27.434 1.00 63.28 85 SER A O 1
ATOM 649 N N . ALA A 1 86 ? -8.823 -3.053 25.556 1.00 55.12 86 ALA A N 1
ATOM 650 C CA . ALA A 1 86 ? -8.552 -1.713 26.026 1.00 55.12 86 ALA A CA 1
ATOM 651 C C . ALA A 1 86 ? -9.865 -0.938 25.914 1.00 55.12 86 ALA A C 1
ATOM 653 O O . ALA A 1 86 ? -10.116 -0.207 24.966 1.00 55.12 86 ALA A O 1
ATOM 654 N N . GLY A 1 87 ? -10.762 -1.174 26.873 1.00 56.22 87 GLY A N 1
ATOM 655 C CA . GLY A 1 87 ? -11.843 -0.242 27.129 1.00 56.22 87 GLY A CA 1
ATOM 656 C C . GLY A 1 87 ? -11.214 1.128 27.339 1.00 56.22 87 GLY A C 1
ATOM 657 O O . GLY A 1 87 ? -10.199 1.233 28.037 1.00 56.22 87 GLY A O 1
ATOM 658 N N . GLU A 1 88 ? -11.783 2.149 26.699 1.00 53.41 88 GLU A N 1
ATOM 659 C CA . GLU A 1 88 ? -11.367 3.533 26.881 1.00 53.41 88 GLU A CA 1
ATOM 660 C C . GLU A 1 88 ? -11.132 3.790 28.373 1.00 53.41 88 GLU A C 1
ATOM 662 O O . GLU A 1 88 ? -12.003 3.526 29.209 1.00 53.41 88 GLU A O 1
ATOM 667 N N . GLY A 1 89 ? -9.941 4.281 28.719 1.00 50.78 89 GLY A N 1
ATOM 668 C CA . GLY A 1 89 ? -9.696 4.821 30.045 1.00 50.78 89 GLY A CA 1
ATOM 669 C C . GLY A 1 89 ? -10.605 6.027 30.219 1.00 50.78 89 GLY A C 1
ATOM 670 O O . GLY A 1 89 ? -10.226 7.138 29.861 1.00 50.78 89 GLY A O 1
ATOM 671 N N . GLN A 1 90 ? -11.824 5.812 30.718 1.00 54.66 90 GLN A N 1
ATOM 672 C CA . GLN A 1 90 ? -12.709 6.900 31.090 1.00 54.66 90 GLN A CA 1
ATOM 673 C C . GLN A 1 90 ? -12.047 7.630 32.250 1.00 54.66 90 GLN A C 1
ATOM 675 O O . GLN A 1 90 ? -12.117 7.200 33.403 1.00 54.66 90 GLN A O 1
ATOM 680 N N . ILE A 1 91 ? -11.375 8.736 31.936 1.00 54.38 91 ILE A N 1
ATOM 681 C CA . ILE A 1 91 ? -10.966 9.710 32.935 1.00 54.38 91 ILE A CA 1
ATOM 682 C C . ILE A 1 91 ? -12.271 10.290 33.476 1.00 54.38 91 ILE A C 1
ATOM 684 O O . ILE A 1 91 ? -12.883 11.170 32.870 1.00 54.38 91 ILE A O 1
ATOM 688 N N . LYS A 1 92 ? -12.750 9.722 34.589 1.00 47.00 92 LYS A N 1
ATOM 689 C CA . LYS A 1 92 ? -13.796 10.351 35.387 1.00 47.00 92 LYS A CA 1
ATOM 690 C C . LYS A 1 92 ? -13.274 11.726 35.794 1.00 47.00 92 LYS A C 1
ATOM 692 O O . LYS A 1 92 ? -12.207 11.829 36.394 1.00 47.00 92 LYS A O 1
ATOM 697 N N . LYS A 1 93 ? -14.031 12.728 35.361 1.00 42.84 93 LYS A N 1
ATOM 698 C CA . LYS A 1 93 ? -13.853 14.150 35.631 1.00 42.84 93 LYS A CA 1
ATOM 699 C C . LYS A 1 93 ? -13.713 14.437 37.123 1.00 42.84 93 LYS A C 1
ATOM 701 O O . LYS A 1 93 ? -14.435 13.773 37.902 1.00 42.84 93 LYS A O 1
#

Sequence (93 aa):
MIDFASKCRACGLDFSQFNVGDGPAAFLTLIIGAVIVILALVVDSAFQPPIWVHALLWVPLTAVLVIGGLRACKAWLLISEYRRSAGEGQIKK

Foldseek 3Di:
DDDDDQADPPPRHGLVQQPQDCVVLVVQLVVLVVVLVVVLVVCCVPPVDDVVVSCVVSVVVSVCSSVVVVVVSSVVSSVVCVVVVCRDPPPDD

pLDDT: mean 78.67, std 12.47, range [42.84, 94.0]

Radius of gyration: 18.97 Å; chains: 1; bounding box: 43×27×57 Å